Protein AF-A0AA89RUT1-F1 (afdb_monomer)

Nearest PDB structures (foldseek):
  7f45-assembly1_A  TM=6.624E-01  e=1.698E-01  Pseudomonas aeruginosa
  5ovn-assembly1_A  TM=4.642E-01  e=7.301E-01  Feline immunodeficiency virus
  7nky-assembly1_Q  TM=4.255E-01  e=8.337E-01  Saccharomyces cerevisiae
  8yjf-assembly1_A  TM=4.364E-01  e=1.847E+00  Homo sapiens

pLDDT: mean 94.99, std 3.77, range [74.88, 98.12]

Radius of gyration: 11.19 Å; Cα contacts (8 Å, |Δi|>4): 129; chains: 1; bounding box: 25×23×35 Å

Foldseek 3Di:
DFEWEWEWEADPPDDQKIWTFIDGPNDTDDIQIDSDDSVVRNVVSVVVCVVVPHPHYHYHYDD

Solvent-accessible surface area (b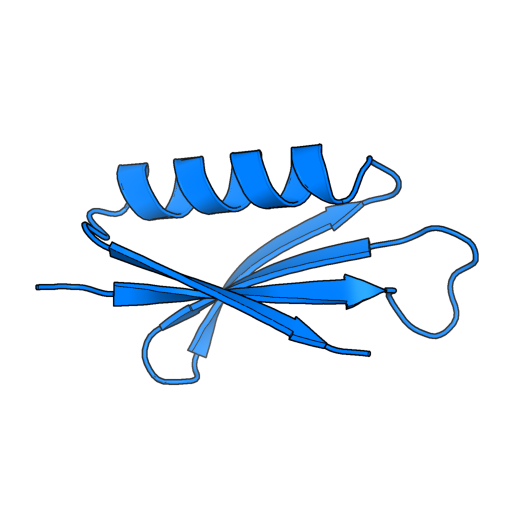ackbone atoms only — not comparable to full-atom values): 3576 Å² total; per-residue (Å²): 138,44,63,33,36,35,45,32,34,69,42,83,98,50,97,59,37,28,34,16,33,33,27,48,95,91,37,81,76,45,79,35,68,42,73,60,57,67,65,59,30,42,54,52,40,50,50,52,39,47,77,70,66,29,82,41,75,47,81,42,80,53,131

Sequence (63 aa):
MRTATIEVYHVWGTKSHKSADVLYRGKLLCRRAGIESQQKLLDEARKWAHDHGFTHVVVRHIS

Mean predicted aligned error: 2.69 Å

Secondary structure (DSSP, 8-state):
--EEEEEEEE-TT-SS-EEEEEEETTEEEEEEEESS-HHHHHHHHHHHHHHTT--EEEEEE--

Structure (mmCIF, N/CA/C/O backbone):
data_AF-A0AA89RUT1-F1
#
_entry.id   AF-A0AA89RUT1-F1
#
loop_
_atom_site.group_PDB
_atom_site.id
_atom_site.type_symbol
_atom_site.label_atom_id
_atom_site.label_alt_id
_atom_site.label_comp_id
_atom_site.label_asym_id
_atom_site.label_entity_id
_atom_site.label_seq_id
_atom_site.pdbx_PDB_ins_code
_atom_site.Cartn_x
_atom_site.Cartn_y
_atom_site.Cartn_z
_atom_site.occupancy
_atom_site.B_iso_or_equiv
_atom_site.auth_seq_id
_atom_site.auth_comp_id
_atom_site.auth_asym_id
_atom_site.auth_atom_id
_atom_site.pdbx_PDB_model_num
ATOM 1 N N . MET A 1 1 ? -10.305 1.768 17.003 1.00 74.88 1 MET A N 1
ATOM 2 C CA . MET A 1 1 ? -9.091 1.304 16.297 1.00 74.88 1 MET A CA 1
ATOM 3 C C . MET A 1 1 ? -9.358 1.333 14.795 1.00 74.88 1 MET A C 1
ATOM 5 O O . MET A 1 1 ? -10.385 0.804 14.384 1.00 74.88 1 MET A O 1
ATOM 9 N N . ARG A 1 2 ? -8.519 2.003 13.991 1.00 89.44 2 ARG A N 1
ATOM 10 C CA . ARG A 1 2 ? -8.658 2.041 12.522 1.00 89.44 2 ARG A CA 1
ATOM 11 C C . ARG A 1 2 ? -7.537 1.219 11.899 1.00 89.44 2 ARG A C 1
ATOM 13 O O . ARG A 1 2 ? -6.371 1.569 12.055 1.00 89.44 2 ARG A O 1
ATOM 20 N N . THR A 1 3 ? -7.911 0.156 11.195 1.00 95.69 3 THR A N 1
ATOM 21 C CA . THR A 1 3 ? -6.969 -0.748 10.531 1.00 95.69 3 THR A CA 1
ATOM 22 C C . THR A 1 3 ? -7.081 -0.582 9.024 1.00 95.69 3 THR A C 1
ATOM 24 O O . THR A 1 3 ? -8.157 -0.807 8.467 1.00 95.69 3 THR A O 1
ATOM 27 N N . ALA A 1 4 ? -5.993 -0.186 8.369 1.00 97.06 4 ALA A N 1
ATOM 28 C CA . ALA A 1 4 ? -5.901 -0.194 6.911 1.00 97.06 4 ALA A CA 1
ATOM 29 C C . ALA A 1 4 ? -5.420 -1.565 6.418 1.00 97.06 4 ALA A C 1
ATOM 31 O O . ALA A 1 4 ? -4.680 -2.262 7.112 1.00 97.06 4 ALA A O 1
ATOM 32 N N . THR A 1 5 ? -5.831 -1.956 5.218 1.00 98.12 5 THR A N 1
ATOM 33 C CA . THR A 1 5 ? -5.251 -3.100 4.502 1.00 98.12 5 THR A CA 1
ATOM 34 C C . THR A 1 5 ? -4.332 -2.561 3.418 1.00 98.12 5 THR A C 1
ATOM 36 O O . THR A 1 5 ? -4.731 -1.645 2.714 1.00 98.12 5 THR A O 1
ATOM 39 N N . ILE A 1 6 ? -3.121 -3.090 3.280 1.00 97.81 6 ILE A N 1
ATOM 40 C CA . ILE A 1 6 ? -2.240 -2.790 2.153 1.00 97.81 6 ILE A CA 1
ATOM 41 C C . ILE A 1 6 ? -2.165 -4.028 1.274 1.00 97.81 6 ILE A C 1
ATOM 43 O O . ILE A 1 6 ? -1.667 -5.062 1.715 1.00 97.81 6 ILE A O 1
ATOM 47 N N . GLU A 1 7 ? -2.654 -3.921 0.048 1.00 97.75 7 GLU A N 1
ATOM 48 C CA . GLU A 1 7 ? -2.545 -4.965 -0.965 1.00 97.75 7 GLU A CA 1
ATOM 49 C C . GLU A 1 7 ? -1.316 -4.709 -1.823 1.00 97.75 7 GLU A C 1
ATOM 51 O O . GLU A 1 7 ? -1.168 -3.650 -2.429 1.00 97.75 7 GLU A O 1
ATOM 56 N N . VAL A 1 8 ? -0.418 -5.684 -1.844 1.00 96.94 8 VAL A N 1
ATOM 57 C CA . VAL A 1 8 ? 0.860 -5.612 -2.536 1.00 96.94 8 VAL A CA 1
ATOM 58 C C . VAL A 1 8 ? 0.860 -6.625 -3.668 1.00 96.94 8 VAL A C 1
ATOM 60 O O . VAL A 1 8 ? 0.682 -7.816 -3.415 1.00 96.94 8 VAL A O 1
ATOM 63 N N . TYR A 1 9 ? 1.058 -6.158 -4.898 1.00 95.94 9 TYR A N 1
ATOM 64 C CA . TYR A 1 9 ? 0.959 -6.996 -6.093 1.00 95.94 9 TYR A CA 1
ATOM 65 C C . TYR A 1 9 ? 1.816 -6.483 -7.250 1.00 95.94 9 TYR A C 1
ATOM 67 O O . TYR A 1 9 ? 2.215 -5.316 -7.293 1.00 95.94 9 TYR A O 1
ATOM 75 N N . HIS A 1 10 ? 2.102 -7.367 -8.205 1.00 95.38 10 HIS A N 1
ATOM 76 C CA . HIS A 1 10 ? 2.675 -6.989 -9.496 1.00 95.38 10 HIS A CA 1
ATOM 77 C C . HIS A 1 10 ? 1.567 -6.509 -10.439 1.00 95.38 10 HIS A C 1
ATOM 79 O O . HIS A 1 10 ? 0.496 -7.110 -10.515 1.00 95.38 10 HIS A O 1
ATOM 85 N N . VAL A 1 11 ? 1.805 -5.402 -11.143 1.00 94.06 11 VAL A N 1
ATOM 86 C CA . VAL A 1 11 ? 0.815 -4.850 -12.070 1.00 94.06 11 VAL A CA 1
ATOM 87 C C . VAL A 1 11 ? 0.845 -5.668 -13.355 1.00 94.06 11 VAL A C 1
ATOM 89 O O . VAL A 1 11 ? 1.799 -5.598 -14.138 1.00 94.06 11 VAL A O 1
ATOM 92 N N . TRP A 1 12 ? -0.229 -6.420 -13.578 1.00 92.00 12 TRP A N 1
ATOM 93 C CA . TRP A 1 12 ? -0.390 -7.250 -14.764 1.00 92.00 12 TRP A CA 1
ATOM 94 C C . TRP A 1 12 ? -0.208 -6.449 -16.063 1.00 92.00 12 TRP A C 1
ATOM 96 O O . TRP A 1 12 ? -0.583 -5.279 -16.153 1.00 92.00 12 TRP A O 1
ATOM 106 N N . GLY A 1 13 ? 0.398 -7.077 -17.074 1.00 92.19 13 GLY A N 1
ATOM 107 C CA . GLY A 1 13 ? 0.711 -6.428 -18.353 1.00 92.19 13 GLY A CA 1
ATOM 108 C C . GLY A 1 13 ? 1.938 -5.509 -18.317 1.00 92.19 13 GLY A C 1
ATOM 109 O O . GLY A 1 13 ? 2.263 -4.881 -19.322 1.00 92.19 13 GLY A O 1
ATOM 110 N N . THR A 1 14 ? 2.654 -5.437 -17.191 1.00 92.81 14 THR A N 1
ATOM 111 C CA . THR A 1 14 ? 3.897 -4.664 -17.076 1.00 92.81 14 THR A CA 1
ATOM 112 C C . THR A 1 14 ? 5.098 -5.564 -16.800 1.00 92.81 14 THR A C 1
ATOM 114 O O . THR A 1 14 ? 4.976 -6.624 -16.197 1.00 92.81 14 THR A O 1
ATOM 117 N N . LYS A 1 15 ? 6.299 -5.141 -17.209 1.00 89.81 15 LYS A N 1
ATOM 118 C CA . LYS A 1 15 ? 7.520 -5.915 -16.934 1.00 89.81 15 LYS A CA 1
ATOM 119 C C . LYS A 1 15 ? 7.934 -5.841 -15.462 1.00 89.81 15 LYS A C 1
ATOM 121 O O . LYS A 1 15 ? 8.332 -6.845 -14.885 1.00 89.81 15 LYS A O 1
ATOM 126 N N . SER A 1 16 ? 7.819 -4.657 -14.860 1.00 92.31 16 SER A N 1
ATOM 127 C CA . SER A 1 16 ? 8.409 -4.377 -13.546 1.00 92.31 16 SER A CA 1
ATOM 128 C C . SER A 1 16 ? 7.534 -3.535 -12.619 1.00 92.31 16 SER A C 1
ATOM 130 O O . SER A 1 16 ? 7.987 -3.255 -11.509 1.00 92.31 16 SER A O 1
ATOM 132 N N . HIS A 1 17 ? 6.329 -3.113 -13.031 1.00 94.88 17 HIS A N 1
ATOM 133 C CA . HIS A 1 17 ? 5.500 -2.303 -12.140 1.00 94.88 17 HIS A CA 1
ATOM 134 C C . HIS A 1 17 ? 4.933 -3.155 -11.014 1.00 94.88 17 HIS A C 1
ATOM 136 O O . HIS A 1 17 ? 4.465 -4.278 -11.205 1.00 94.88 17 HIS A O 1
ATOM 142 N N . LYS A 1 18 ? 4.958 -2.575 -9.824 1.00 95.25 18 LYS A N 1
ATOM 143 C CA . LYS A 1 18 ? 4.387 -3.127 -8.602 1.00 95.25 18 LYS A CA 1
ATOM 144 C C . LYS A 1 18 ? 3.465 -2.078 -8.009 1.00 95.25 18 LYS A C 1
ATOM 146 O O . LYS A 1 18 ? 3.621 -0.891 -8.297 1.00 95.25 18 LYS A O 1
ATOM 151 N N . SER A 1 19 ? 2.526 -2.513 -7.184 1.00 96.62 19 SER A N 1
ATOM 152 C CA . SER A 1 19 ? 1.663 -1.623 -6.420 1.00 96.62 19 SER A CA 1
ATOM 153 C C . SER A 1 19 ? 1.609 -2.032 -4.959 1.00 96.62 19 SER A C 1
ATOM 155 O O . SER A 1 19 ? 1.688 -3.216 -4.634 1.00 96.62 19 SER A O 1
ATOM 157 N N . ALA A 1 20 ? 1.459 -1.035 -4.096 1.00 98.00 20 ALA A N 1
ATOM 158 C CA . ALA A 1 20 ? 1.030 -1.149 -2.715 1.00 98.00 20 ALA A CA 1
ATOM 159 C C . ALA A 1 20 ? -0.198 -0.241 -2.536 1.00 98.00 20 ALA A C 1
ATOM 161 O O . ALA A 1 20 ? -0.092 0.982 -2.412 1.00 98.00 20 ALA A O 1
ATOM 162 N N . ASP A 1 21 ? -1.380 -0.841 -2.580 1.00 97.69 21 ASP A N 1
ATOM 163 C CA . ASP A 1 21 ? -2.660 -0.145 -2.499 1.00 97.69 21 ASP A CA 1
ATOM 164 C C . ASP A 1 21 ? -3.141 -0.135 -1.049 1.00 97.69 21 ASP A C 1
ATOM 166 O O . ASP A 1 21 ? -3.229 -1.183 -0.423 1.00 97.69 21 ASP A O 1
ATOM 170 N N . VAL A 1 22 ? -3.465 1.037 -0.502 1.00 97.81 22 VAL A N 1
ATOM 171 C CA . VAL A 1 22 ? -4.053 1.189 0.834 1.00 97.81 22 VAL A CA 1
ATOM 172 C C . VAL A 1 22 ? -5.572 1.176 0.713 1.00 97.81 22 VAL A C 1
ATOM 174 O O . VAL A 1 22 ? -6.166 2.057 0.087 1.00 97.81 22 VAL A O 1
ATOM 177 N N . LEU A 1 23 ? -6.208 0.212 1.365 1.00 97.50 23 LEU A N 1
ATOM 178 C CA . LEU A 1 23 ? -7.647 0.031 1.418 1.00 97.50 23 LEU A CA 1
ATOM 179 C C . LEU A 1 23 ? -8.181 0.210 2.836 1.00 97.50 23 LEU A C 1
ATOM 181 O O . LEU A 1 23 ? -7.565 -0.181 3.831 1.00 97.50 23 LEU A O 1
ATOM 185 N N . TYR A 1 24 ? -9.403 0.717 2.923 1.00 96.50 24 TYR A N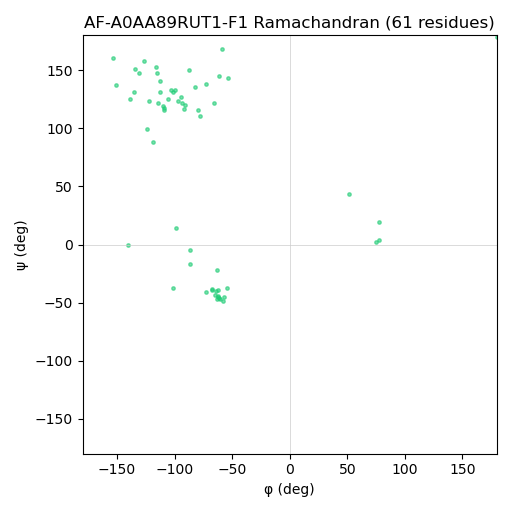 1
ATOM 186 C CA . TYR A 1 24 ? -10.183 0.709 4.151 1.00 96.50 24 TYR A CA 1
ATOM 187 C C . TYR A 1 24 ? -11.630 0.354 3.836 1.00 96.50 24 TYR A C 1
ATOM 189 O O . TYR A 1 24 ? -12.267 0.995 3.002 1.00 96.50 24 TYR A O 1
ATOM 197 N N . ARG A 1 25 ? -12.156 -0.678 4.510 1.00 93.44 25 ARG A N 1
ATOM 198 C CA . ARG A 1 25 ? -13.528 -1.178 4.301 1.00 93.44 25 ARG A CA 1
ATOM 199 C C . ARG A 1 25 ? -13.837 -1.460 2.819 1.00 93.44 25 ARG A C 1
ATOM 201 O O . ARG A 1 25 ? -14.883 -1.064 2.316 1.00 93.44 25 ARG A O 1
ATOM 208 N N . GLY A 1 26 ? -12.890 -2.092 2.120 1.00 92.75 26 GLY A N 1
ATOM 209 C CA . GLY A 1 26 ? -13.010 -2.448 0.700 1.00 92.75 26 GLY A CA 1
ATOM 210 C C . GLY A 1 26 ? -12.865 -1.283 -0.285 1.00 92.75 26 GLY A C 1
ATOM 211 O O . GLY A 1 26 ? -12.983 -1.495 -1.485 1.00 92.75 26 GLY A O 1
ATOM 212 N N . LYS A 1 27 ? -12.603 -0.057 0.188 1.00 95.88 27 LYS A N 1
ATOM 213 C CA . LYS A 1 27 ? -12.388 1.114 -0.671 1.00 95.88 27 LYS A CA 1
ATOM 214 C C . LYS A 1 27 ? -10.904 1.426 -0.785 1.00 95.88 27 LYS A C 1
ATOM 216 O O . LYS A 1 27 ? -10.234 1.537 0.241 1.00 95.88 27 LYS A O 1
ATOM 221 N N . LEU A 1 28 ? -10.423 1.617 -2.012 1.00 97.12 28 LEU A N 1
ATOM 222 C CA . LEU A 1 28 ? -9.089 2.150 -2.277 1.00 97.12 28 LEU A CA 1
ATOM 223 C C . LEU A 1 28 ? -9.025 3.599 -1.787 1.00 97.12 28 LEU A C 1
ATOM 225 O O . LEU A 1 28 ? -9.812 4.439 -2.218 1.00 97.12 28 LEU A O 1
ATOM 229 N N . LEU A 1 29 ? -8.094 3.881 -0.882 1.00 97.00 29 LEU A N 1
ATOM 230 C CA . LEU A 1 29 ? -7.836 5.229 -0.382 1.00 97.00 29 LEU A CA 1
ATOM 231 C C . LEU A 1 29 ? -6.605 5.848 -1.034 1.00 97.00 29 LEU A C 1
ATOM 233 O O . LEU A 1 29 ? -6.570 7.048 -1.285 1.00 97.00 29 LEU A O 1
ATOM 237 N N . CYS A 1 30 ? -5.582 5.030 -1.276 1.00 96.25 30 CYS A N 1
ATOM 238 C CA . CYS A 1 30 ? -4.298 5.489 -1.772 1.00 96.25 30 CYS A CA 1
ATOM 239 C C . CYS A 1 30 ? -3.634 4.389 -2.595 1.00 96.25 30 CYS A C 1
ATOM 241 O O . CYS A 1 30 ? -3.635 3.231 -2.190 1.00 96.25 30 CYS A O 1
ATOM 243 N N . ARG A 1 31 ? -3.048 4.757 -3.734 1.00 96.94 31 ARG A N 1
ATOM 244 C CA . ARG A 1 31 ? -2.260 3.860 -4.580 1.00 96.94 31 ARG A CA 1
ATOM 245 C C . ARG A 1 31 ? -0.800 4.295 -4.562 1.00 96.94 31 ARG A C 1
ATOM 247 O O . ARG A 1 31 ? -0.495 5.476 -4.764 1.00 96.94 31 ARG A O 1
ATOM 254 N N . ARG A 1 32 ? 0.100 3.343 -4.328 1.00 96.25 32 ARG A N 1
ATOM 255 C CA . ARG A 1 32 ? 1.549 3.502 -4.505 1.00 96.25 32 ARG A CA 1
ATOM 256 C C . ARG A 1 32 ? 2.003 2.498 -5.547 1.00 96.25 32 ARG A C 1
ATOM 258 O 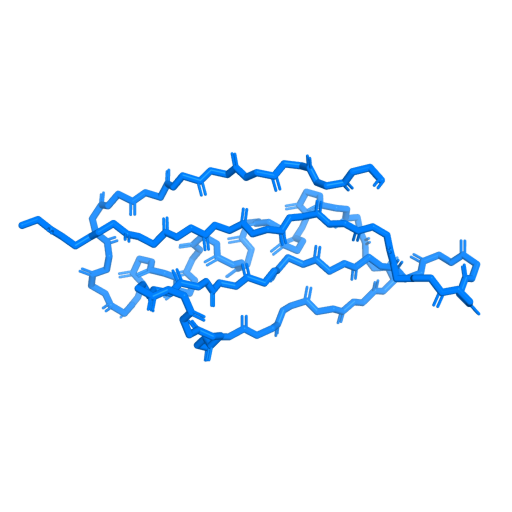O . ARG A 1 32 ? 2.347 1.374 -5.208 1.00 96.25 32 ARG A O 1
ATOM 265 N N . ALA A 1 33 ? 1.952 2.907 -6.810 1.00 95.06 33 ALA A N 1
ATOM 266 C CA . ALA A 1 33 ? 2.374 2.091 -7.937 1.00 95.06 33 ALA A CA 1
ATOM 267 C C . ALA A 1 33 ? 3.619 2.692 -8.585 1.00 95.06 33 ALA A C 1
ATOM 269 O O . ALA A 1 33 ? 3.708 3.911 -8.728 1.00 95.06 33 ALA A O 1
ATOM 270 N N . GLY A 1 34 ? 4.553 1.839 -8.988 1.00 95.00 34 GLY A N 1
ATOM 271 C CA . GLY A 1 34 ? 5.820 2.286 -9.548 1.00 95.00 34 GLY A CA 1
ATOM 272 C C . GLY A 1 34 ? 6.743 1.137 -9.942 1.00 95.00 34 GLY A C 1
ATOM 273 O O . GLY A 1 34 ? 6.399 -0.040 -9.799 1.00 95.00 34 GLY A O 1
ATOM 274 N N . I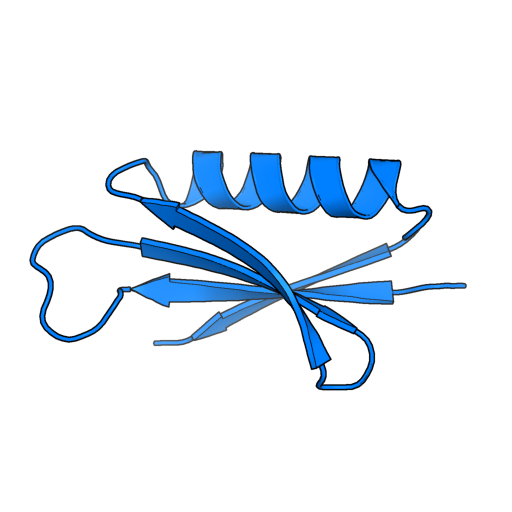LE A 1 35 ? 7.903 1.488 -10.490 1.00 95.50 35 ILE A N 1
ATOM 275 C CA . ILE A 1 35 ? 8.972 0.540 -10.855 1.00 95.50 35 ILE A CA 1
ATOM 276 C C . ILE A 1 35 ? 9.913 0.252 -9.678 1.00 95.50 35 ILE A C 1
ATOM 278 O O . ILE A 1 35 ? 10.828 -0.568 -9.781 1.00 95.50 35 ILE A O 1
ATOM 282 N N . GLU A 1 36 ? 9.701 0.947 -8.565 1.00 94.94 36 GLU A N 1
ATOM 283 C CA . GLU A 1 36 ? 10.447 0.821 -7.330 1.00 94.94 36 GLU A CA 1
ATOM 284 C C . GLU A 1 36 ? 10.386 -0.596 -6.742 1.00 94.94 36 GLU A C 1
ATOM 286 O O . GLU A 1 36 ? 9.615 -1.481 -7.136 1.00 94.94 36 GLU A O 1
ATOM 291 N N . SER A 1 37 ? 11.246 -0.838 -5.753 1.00 93.88 37 SER A N 1
ATOM 292 C CA . SER A 1 37 ? 11.168 -2.070 -4.984 1.00 93.88 37 SER A CA 1
ATOM 293 C C . SER A 1 37 ? 9.818 -2.159 -4.268 1.00 93.88 37 SER A C 1
ATOM 295 O O . SER A 1 37 ? 9.266 -1.166 -3.792 1.00 93.88 37 SER A O 1
ATOM 297 N N . GLN A 1 38 ? 9.306 -3.384 -4.153 1.00 92.94 38 GLN A N 1
ATOM 298 C CA . GLN A 1 38 ? 8.067 -3.657 -3.427 1.00 92.94 38 GLN A CA 1
ATOM 299 C C . GLN A 1 38 ? 8.129 -3.126 -1.989 1.00 92.94 38 GLN A C 1
ATOM 301 O O . GLN A 1 38 ? 7.151 -2.598 -1.473 1.00 92.94 38 GLN A O 1
ATOM 306 N N . GLN A 1 39 ? 9.306 -3.244 -1.367 1.00 94.44 39 GLN A N 1
ATOM 307 C CA . GLN A 1 39 ? 9.557 -2.767 -0.015 1.00 94.44 39 GLN A CA 1
ATOM 308 C C . GLN A 1 39 ? 9.396 -1.247 0.090 1.00 94.44 39 GLN A C 1
ATOM 310 O O . GLN A 1 39 ? 8.703 -0.778 0.984 1.00 94.44 39 GLN A O 1
ATOM 315 N N . LYS A 1 40 ? 9.948 -0.481 -0.863 1.00 96.38 40 LYS A N 1
ATOM 316 C CA . LYS A 1 40 ? 9.818 0.981 -0.869 1.00 96.38 40 LYS A CA 1
ATOM 317 C C . LYS A 1 40 ? 8.354 1.414 -0.993 1.00 96.38 40 LYS A C 1
ATOM 319 O O . LYS A 1 40 ? 7.900 2.240 -0.209 1.00 96.38 40 LYS A O 1
ATOM 324 N N . LEU A 1 41 ? 7.603 0.810 -1.917 1.00 96.56 41 LEU A N 1
ATOM 325 C CA . LEU A 1 41 ? 6.173 1.104 -2.090 1.00 96.56 41 LEU A CA 1
ATOM 326 C C . LEU A 1 41 ? 5.361 0.750 -0.833 1.00 96.56 41 LEU A C 1
ATOM 328 O O . LEU A 1 41 ? 4.473 1.502 -0.432 1.00 96.56 41 LEU A O 1
ATOM 332 N N . LEU A 1 42 ? 5.689 -0.369 -0.177 1.00 96.81 42 LEU A N 1
ATOM 333 C CA . LEU A 1 42 ? 5.063 -0.778 1.079 1.00 96.81 42 LEU A CA 1
ATOM 334 C C . LEU A 1 42 ? 5.357 0.207 2.219 1.00 96.81 42 LEU A C 1
ATOM 336 O O . LEU A 1 42 ? 4.446 0.551 2.972 1.00 96.81 42 LEU A O 1
ATOM 340 N N . ASP A 1 43 ? 6.595 0.675 2.351 1.00 97.19 43 ASP A N 1
ATOM 341 C CA . ASP A 1 43 ? 6.976 1.628 3.397 1.00 97.19 43 ASP A CA 1
ATOM 342 C C . ASP A 1 43 ? 6.314 2.997 3.185 1.00 97.19 43 ASP A C 1
ATOM 344 O O . ASP A 1 43 ? 5.813 3.600 4.137 1.00 97.19 43 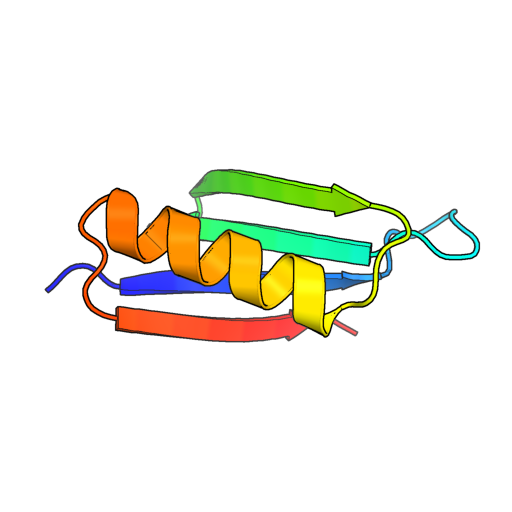ASP A O 1
ATOM 348 N N . GLU A 1 44 ? 6.194 3.451 1.936 1.00 97.25 44 GLU A N 1
ATOM 349 C CA . GLU A 1 44 ? 5.435 4.658 1.587 1.00 97.25 44 GLU A CA 1
ATOM 350 C C . GLU A 1 44 ? 3.936 4.516 1.885 1.00 97.25 44 GLU A C 1
ATOM 352 O O . GLU A 1 44 ? 3.312 5.452 2.393 1.00 97.25 44 GLU A O 1
ATOM 357 N N . ALA A 1 45 ? 3.353 3.348 1.610 1.00 97.12 45 ALA A N 1
ATOM 358 C CA . ALA A 1 45 ? 1.956 3.053 1.915 1.00 97.12 45 ALA A CA 1
ATOM 359 C C . ALA A 1 45 ? 1.701 2.972 3.434 1.00 97.12 45 ALA A C 1
ATOM 361 O O . ALA A 1 45 ? 0.694 3.490 3.921 1.00 97.12 45 ALA A O 1
ATOM 362 N N . ARG A 1 46 ? 2.636 2.395 4.204 1.00 97.00 46 ARG A N 1
ATOM 363 C CA . ARG A 1 46 ? 2.600 2.373 5.679 1.00 97.00 46 ARG A CA 1
ATOM 364 C C . ARG A 1 46 ? 2.687 3.773 6.268 1.00 97.00 46 ARG A C 1
ATOM 366 O O . ARG A 1 46 ? 1.880 4.110 7.131 1.00 97.00 46 ARG A O 1
ATOM 373 N N . LYS A 1 47 ? 3.628 4.586 5.779 1.00 97.25 47 LYS A N 1
ATOM 374 C CA . LYS A 1 47 ? 3.772 5.984 6.191 1.00 97.25 47 LYS A CA 1
ATOM 375 C C . LYS A 1 47 ? 2.485 6.758 5.921 1.00 97.25 47 LYS A C 1
ATOM 377 O O . LYS A 1 47 ? 1.948 7.377 6.830 1.00 97.25 47 LYS A O 1
ATOM 382 N N . TRP A 1 48 ? 1.932 6.627 4.714 1.00 97.50 48 TRP A N 1
ATOM 383 C CA . TRP A 1 48 ? 0.662 7.260 4.369 1.00 97.50 48 TRP A CA 1
ATOM 384 C C . TRP A 1 48 ? -0.469 6.831 5.314 1.00 97.50 48 TRP A C 1
ATOM 386 O O . TRP A 1 48 ? -1.207 7.683 5.799 1.00 97.50 48 TRP A O 1
ATOM 396 N N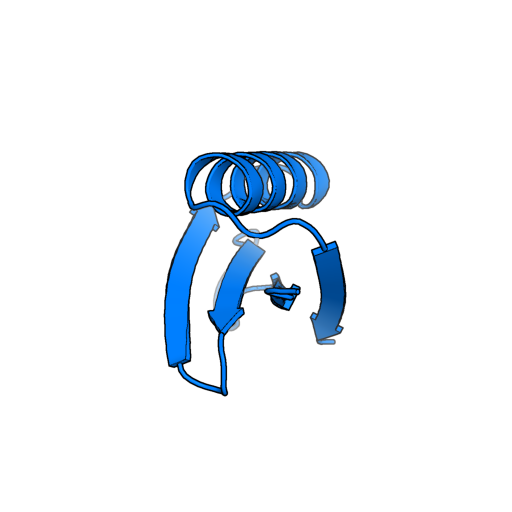 . ALA A 1 49 ? -0.592 5.535 5.622 1.00 96.75 49 ALA A N 1
ATOM 397 C CA . ALA A 1 49 ? -1.620 5.041 6.537 1.00 96.75 49 ALA A CA 1
ATOM 398 C C . ALA A 1 49 ? -1.461 5.628 7.954 1.00 96.75 49 ALA A C 1
ATOM 400 O O . ALA A 1 49 ? -2.438 6.095 8.543 1.00 96.75 49 ALA A O 1
ATOM 401 N N . HIS A 1 50 ? -0.236 5.669 8.476 1.00 96.06 50 HIS A N 1
ATOM 402 C CA . HIS A 1 50 ? 0.053 6.281 9.771 1.00 96.06 50 HIS A CA 1
ATOM 403 C C . HIS A 1 50 ? -0.317 7.774 9.792 1.00 96.06 50 HIS A C 1
ATOM 405 O O . HIS A 1 50 ? -1.040 8.219 10.685 1.00 96.06 50 HIS A O 1
ATOM 411 N N . ASP A 1 51 ? 0.076 8.522 8.756 1.00 96.94 51 ASP A N 1
ATOM 412 C CA . ASP A 1 51 ? -0.215 9.956 8.615 1.00 96.94 51 ASP A CA 1
ATOM 413 C C . ASP A 1 51 ? -1.729 10.248 8.516 1.00 96.94 51 ASP A C 1
ATOM 415 O O . ASP A 1 51 ? -2.176 11.343 8.845 1.00 96.94 51 ASP A O 1
ATOM 419 N N . HIS A 1 52 ? -2.541 9.258 8.120 1.00 95.50 52 HIS A N 1
ATOM 420 C CA . HIS A 1 52 ? -4.006 9.358 8.024 1.00 95.50 52 HIS A CA 1
ATOM 421 C C . HIS A 1 52 ? -4.743 8.768 9.243 1.00 95.50 52 HIS A C 1
ATOM 423 O O . HIS A 1 52 ? -5.961 8.553 9.209 1.00 95.50 52 HIS A O 1
ATOM 429 N N . GLY A 1 53 ? -4.025 8.512 10.341 1.00 95.19 53 GLY A N 1
ATOM 430 C CA . GLY A 1 53 ? -4.601 8.078 11.615 1.00 95.19 53 GLY A CA 1
ATOM 431 C C . GLY A 1 53 ? -4.991 6.598 11.663 1.00 95.19 53 GLY A C 1
ATOM 432 O O . GLY A 1 53 ? -5.802 6.203 12.509 1.00 95.19 53 GLY A O 1
ATOM 433 N N . PHE A 1 54 ? -4.451 5.767 10.766 1.00 95.94 54 PHE A N 1
ATOM 434 C CA . PHE A 1 54 ? -4.537 4.314 10.899 1.00 95.94 54 PHE A CA 1
ATOM 435 C C . PHE A 1 54 ? -3.478 3.837 11.891 1.00 95.94 54 PHE A C 1
ATOM 437 O O . PHE A 1 54 ? -2.282 3.963 11.650 1.00 95.94 54 PHE A O 1
ATOM 444 N N . THR A 1 55 ? -3.924 3.272 13.013 1.00 93.44 55 THR A N 1
ATOM 445 C CA . THR A 1 55 ? -3.030 2.789 14.077 1.00 93.44 55 THR A CA 1
ATOM 446 C C . THR A 1 55 ? -2.552 1.358 13.845 1.00 93.44 55 THR A C 1
ATOM 448 O O . THR A 1 55 ? -1.586 0.927 14.462 1.00 93.44 55 THR A O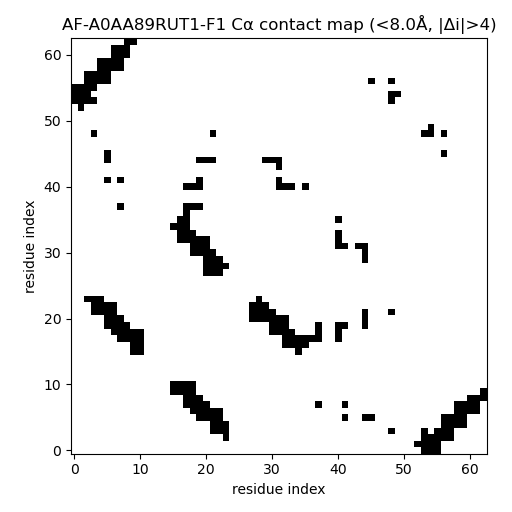 1
ATOM 451 N N . HIS A 1 56 ? -3.219 0.613 12.958 1.00 94.12 56 HIS A N 1
ATOM 452 C CA . HIS A 1 56 ? -2.819 -0.729 12.546 1.00 94.12 56 HIS A CA 1
ATOM 453 C C . HIS A 1 56 ? -2.894 -0.877 11.029 1.00 94.12 56 HIS A C 1
ATOM 455 O O . HIS A 1 56 ? -3.722 -0.258 10.356 1.00 94.12 56 HIS A O 1
ATOM 461 N N . VAL A 1 57 ? -2.047 -1.755 10.501 1.00 96.25 57 VAL A N 1
ATOM 462 C CA . VAL A 1 57 ? -1.977 -2.068 9.078 1.00 96.25 57 VAL A CA 1
ATOM 463 C C . VAL A 1 57 ? -1.887 -3.579 8.905 1.00 96.25 57 VAL A C 1
ATOM 465 O O . VAL A 1 57 ? -1.064 -4.229 9.544 1.00 96.25 57 VAL A O 1
ATOM 468 N N . VAL A 1 58 ? -2.720 -4.134 8.029 1.00 96.94 58 VAL A N 1
ATOM 469 C CA . VAL A 1 58 ? -2.659 -5.534 7.589 1.00 96.94 58 VAL A CA 1
ATOM 470 C C . VAL A 1 58 ? -2.095 -5.556 6.179 1.00 96.94 58 VAL A C 1
ATOM 472 O O . VAL A 1 58 ? -2.639 -4.896 5.303 1.00 96.94 58 VAL A O 1
ATOM 475 N N . VAL A 1 59 ? -1.026 -6.310 5.939 1.00 97.00 59 VAL A N 1
ATOM 476 C CA . VAL A 1 59 ? -0.432 -6.438 4.601 1.00 97.00 59 VAL A CA 1
ATOM 477 C C . VAL A 1 59 ? -0.911 -7.737 3.961 1.00 97.00 59 VAL A C 1
ATOM 479 O O . VAL A 1 59 ? -0.887 -8.788 4.600 1.00 97.00 59 VAL A O 1
ATOM 482 N N . ARG A 1 60 ? -1.350 -7.666 2.705 1.00 96.69 60 ARG A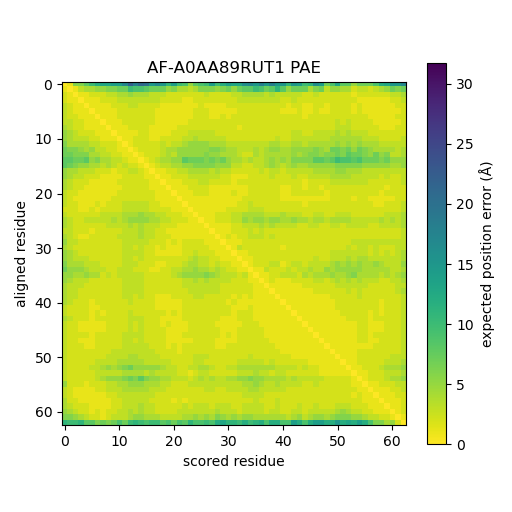 N 1
ATOM 483 C CA . ARG A 1 60 ? -1.752 -8.810 1.883 1.00 96.69 60 ARG A CA 1
ATOM 484 C C . ARG A 1 60 ? -0.912 -8.825 0.618 1.00 96.69 60 ARG A C 1
ATOM 486 O O . ARG A 1 60 ? -0.908 -7.850 -0.124 1.00 96.69 60 ARG A O 1
ATOM 493 N N . HIS A 1 61 ? 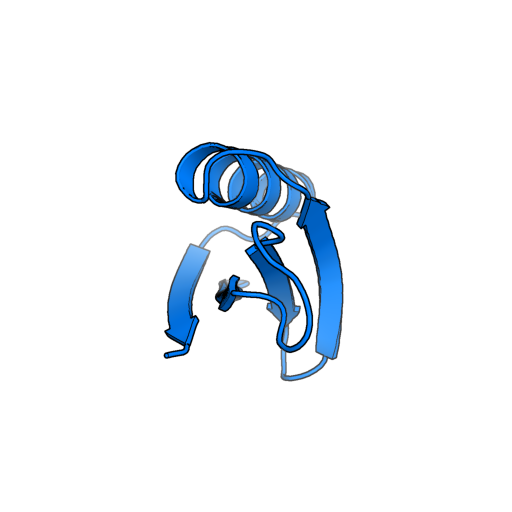-0.223 -9.930 0.374 1.00 94.62 61 HIS A N 1
ATOM 494 C CA . HIS A 1 61 ? 0.472 -10.153 -0.888 1.00 94.62 61 HIS A CA 1
ATOM 495 C C . HIS A 1 61 ? -0.477 -10.886 -1.829 1.00 94.62 61 HIS A C 1
ATOM 497 O O . HIS A 1 61 ? -0.909 -11.994 -1.515 1.00 94.62 61 HIS A O 1
ATOM 503 N N . ILE A 1 62 ? -0.829 -10.249 -2.942 1.00 92.12 62 ILE A N 1
ATOM 504 C CA . ILE A 1 62 ? -1.652 -10.860 -3.983 1.00 92.12 62 ILE A CA 1
ATOM 505 C C . ILE A 1 62 ? -0.691 -11.381 -5.052 1.00 92.12 62 ILE A C 1
ATOM 507 O O . ILE A 1 62 ? 0.168 -10.637 -5.530 1.00 92.12 62 ILE A O 1
ATOM 511 N N . SER A 1 63 ? -0.793 -12.682 -5.325 1.00 79.69 63 SER A N 1
ATOM 512 C CA . SER A 1 63 ? -0.023 -13.386 -6.360 1.00 79.69 63 SER A CA 1
ATOM 513 C C . SER A 1 63 ? -0.644 -13.205 -7.736 1.00 79.69 63 SER A C 1
ATOM 515 O O . SER A 1 63 ? -1.892 -13.165 -7.803 1.00 79.69 63 SER A O 1
#